Protein AF-A0AAD7WVS8-F1 (afdb_monomer_lite)

Sequence (69 aa):
MGKKCDLSDFYRGMIVGARQGGVSISETADLVGFSRTTVSRVYREWCEKQKTSSERQFSGRKRLVNESG

InterPro domains:
  IPR036388 Winged helix-like DNA-binding domain superfamily [G3DSA:1.10.10.10] (1-53)

Secondary structure (DSSP, 8-state):
-----PPPHHHHHHHHHHHHTT--HHHHHHHHTS-HHHHHHHHHHHHHHHHHHHHSSSS----------

pLDDT: mean 76.42, std 16.46, range [41.69, 92.88]

Foldseek 3Di:
DDPPPPDPVVLLVQLCVCVVVVHDLVVNCVVSVHDSVVSVVSNVVVVVVVVVVVPPPDPDDPPPDDDDD

Radius of gyration: 19.1 Å; chains: 1; bounding box: 61×40×27 Å

Structure (mmCIF, N/CA/C/O backbone):
data_AF-A0AAD7WVS8-F1
#
_entry.id   AF-A0AAD7WVS8-F1
#
loop_
_atom_site.group_PDB
_atom_site.id
_atom_site.type_symbol
_atom_site.label_atom_id
_atom_site.label_alt_id
_atom_site.label_comp_id
_atom_site.label_asym_id
_atom_site.label_entity_id
_atom_site.label_seq_id
_atom_site.pdbx_PDB_ins_code
_atom_site.Cartn_x
_atom_site.Cartn_y
_atom_site.Cartn_z
_atom_site.occupancy
_atom_site.B_iso_or_equiv
_atom_site.auth_seq_id
_atom_site.auth_comp_id
_atom_site.auth_asym_id
_atom_site.auth_atom_id
_atom_site.pdbx_PDB_model_num
ATOM 1 N N . MET A 1 1 ? 8.897 -24.162 -7.334 1.00 42.28 1 MET A N 1
ATOM 2 C CA . MET A 1 1 ? 9.349 -22.761 -7.492 1.00 42.28 1 MET A CA 1
ATOM 3 C C . MET A 1 1 ? 8.136 -21.899 -7.799 1.00 42.28 1 MET A C 1
ATOM 5 O O . MET A 1 1 ? 7.636 -21.936 -8.915 1.00 42.28 1 MET A O 1
ATOM 9 N N . GLY A 1 2 ? 7.590 -21.215 -6.792 1.00 49.03 2 GLY A N 1
ATOM 10 C CA . GLY A 1 2 ? 6.459 -20.311 -6.998 1.00 49.03 2 GLY A CA 1
ATOM 11 C C . GLY A 1 2 ? 6.928 -19.113 -7.809 1.00 49.03 2 GLY A C 1
ATOM 12 O O . GLY A 1 2 ? 7.749 -18.337 -7.325 1.00 49.03 2 GLY A O 1
ATOM 13 N N . LYS A 1 3 ? 6.451 -18.992 -9.049 1.00 53.84 3 LYS A N 1
ATOM 14 C CA . LYS A 1 3 ? 6.630 -17.783 -9.850 1.00 53.84 3 LYS A CA 1
ATOM 15 C C . LYS A 1 3 ? 5.995 -16.650 -9.049 1.00 53.84 3 LYS A C 1
ATOM 17 O O . LYS A 1 3 ? 4.782 -16.648 -8.849 1.00 53.84 3 LYS A O 1
ATOM 22 N N . LYS A 1 4 ? 6.812 -15.743 -8.512 1.00 56.81 4 LYS A N 1
ATOM 23 C CA . LYS A 1 4 ? 6.311 -14.459 -8.034 1.00 56.81 4 LYS A CA 1
ATOM 24 C C . LYS A 1 4 ? 5.776 -13.777 -9.285 1.00 56.81 4 LYS A C 1
ATOM 26 O O . LYS A 1 4 ? 6.546 -13.333 -10.125 1.00 56.81 4 LYS A O 1
ATOM 31 N N . CYS A 1 5 ? 4.463 -13.824 -9.479 1.00 60.59 5 CYS A N 1
ATOM 32 C CA . CYS A 1 5 ? 3.814 -12.921 -10.409 1.00 60.59 5 CYS A CA 1
ATOM 33 C C . CYS A 1 5 ? 3.914 -11.556 -9.742 1.00 60.59 5 CYS A C 1
ATOM 35 O O . CYS A 1 5 ? 3.068 -11.196 -8.922 1.00 60.59 5 CYS A O 1
ATOM 37 N N . ASP A 1 6 ? 5.033 -10.877 -9.976 1.00 69.44 6 ASP A N 1
ATOM 38 C CA . ASP A 1 6 ? 5.222 -9.523 -9.502 1.00 69.44 6 ASP A CA 1
ATOM 39 C C . ASP A 1 6 ? 4.082 -8.684 -10.083 1.00 69.44 6 ASP A C 1
ATOM 41 O O . ASP A 1 6 ? 3.899 -8.603 -11.300 1.00 69.44 6 ASP A O 1
ATOM 45 N N . LEU A 1 7 ? 3.241 -8.135 -9.199 1.00 76.69 7 LEU A N 1
ATOM 46 C CA . LEU A 1 7 ? 2.257 -7.148 -9.621 1.00 76.69 7 LEU A CA 1
ATOM 47 C C . LEU A 1 7 ? 3.014 -6.004 -10.277 1.00 76.69 7 LEU A C 1
ATOM 49 O O . LEU A 1 7 ? 3.975 -5.499 -9.692 1.00 76.69 7 LEU A O 1
ATOM 53 N N . SER A 1 8 ? 2.544 -5.589 -11.454 1.00 85.19 8 SER A N 1
ATOM 54 C CA . SER A 1 8 ? 3.045 -4.386 -12.112 1.00 85.19 8 SER A CA 1
ATOM 55 C C . SER A 1 8 ? 3.068 -3.225 -11.117 1.00 85.19 8 SER A C 1
ATOM 57 O O . SER A 1 8 ? 2.125 -3.055 -10.333 1.00 85.19 8 SER A O 1
ATOM 59 N N . ASP A 1 9 ? 4.122 -2.411 -11.172 1.00 84.12 9 ASP A N 1
ATOM 60 C CA . ASP A 1 9 ? 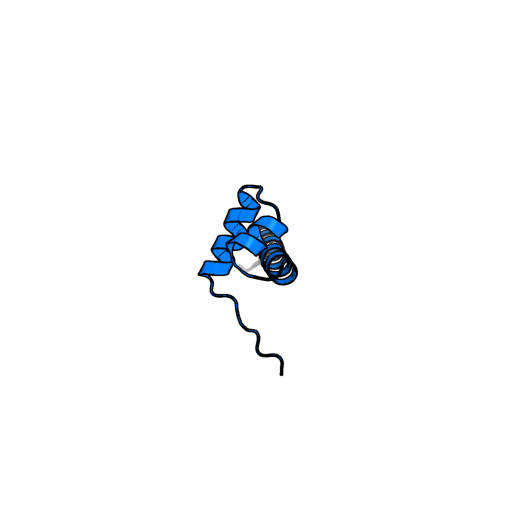4.246 -1.196 -10.363 1.00 84.12 9 ASP A CA 1
ATOM 61 C C . ASP A 1 9 ? 3.018 -0.287 -10.489 1.00 84.12 9 ASP A C 1
ATOM 63 O O . ASP A 1 9 ? 2.624 0.352 -9.515 1.00 84.12 9 ASP A O 1
ATOM 67 N N . PHE A 1 10 ? 2.334 -0.312 -11.638 1.00 86.00 10 PHE A N 1
ATOM 68 C CA . PHE A 1 10 ? 1.070 0.394 -11.832 1.00 86.00 10 PHE A CA 1
ATOM 69 C C . PHE A 1 10 ? -0.021 -0.069 -10.853 1.00 86.00 10 PHE A C 1
ATOM 71 O O . PHE A 1 10 ? -0.616 0.742 -10.142 1.00 86.00 10 PHE A O 1
ATOM 78 N N . TYR A 1 11 ? -0.248 -1.382 -10.750 1.00 88.00 11 TYR A N 1
ATOM 79 C CA . TYR A 1 11 ? -1.234 -1.941 -9.824 1.00 88.00 11 TYR A CA 1
ATOM 80 C C . TYR A 1 11 ? -0.810 -1.769 -8.364 1.00 88.00 11 TYR A C 1
ATOM 82 O O . TYR A 1 11 ? -1.658 -1.499 -7.512 1.00 88.00 11 TYR A O 1
ATOM 90 N N . ARG A 1 12 ? 0.495 -1.856 -8.061 1.00 88.25 12 ARG A N 1
ATOM 91 C CA . ARG A 1 12 ? 1.010 -1.523 -6.721 1.00 88.25 12 ARG A CA 1
ATOM 92 C C . ARG A 1 12 ? 0.699 -0.072 -6.349 1.00 88.25 12 ARG A C 1
ATOM 94 O O . ARG A 1 12 ? 0.200 0.166 -5.251 1.00 88.25 12 ARG A O 1
ATOM 101 N N . GLY A 1 13 ? 0.947 0.872 -7.256 1.00 88.69 13 GLY A N 1
ATOM 102 C CA . GLY A 1 13 ? 0.643 2.289 -7.061 1.00 88.69 13 GLY A CA 1
ATOM 103 C C . GLY A 1 13 ? -0.849 2.544 -6.852 1.00 88.69 13 GLY A C 1
ATOM 104 O O . GLY A 1 13 ? -1.224 3.262 -5.928 1.00 88.69 13 GLY A O 1
ATOM 105 N N . MET A 1 14 ? -1.702 1.884 -7.638 1.00 90.94 14 MET A N 1
ATOM 106 C CA . MET A 1 14 ? -3.158 2.002 -7.524 1.00 90.94 14 MET A CA 1
ATOM 107 C C . MET A 1 14 ? -3.679 1.491 -6.173 1.00 90.94 14 MET A C 1
ATOM 109 O O . MET A 1 14 ? -4.474 2.168 -5.522 1.00 90.94 14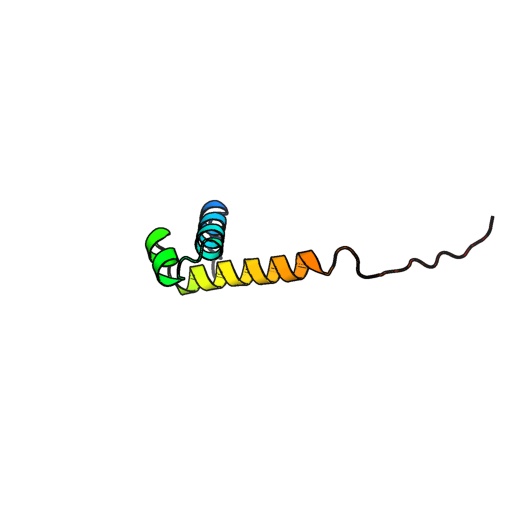 MET A O 1
ATOM 113 N N . ILE A 1 15 ? -3.177 0.341 -5.707 1.00 92.06 15 ILE A N 1
ATOM 114 C CA . ILE A 1 15 ? -3.523 -0.223 -4.393 1.00 92.06 15 ILE A CA 1
ATOM 115 C C . ILE A 1 15 ? -3.111 0.728 -3.262 1.00 92.06 15 ILE A C 1
ATOM 117 O O . ILE A 1 15 ? -3.892 0.972 -2.342 1.00 92.06 15 ILE A O 1
ATOM 121 N N . VAL A 1 16 ? -1.890 1.268 -3.318 1.00 90.19 16 VAL A N 1
ATOM 122 C CA . VAL A 1 16 ? -1.393 2.207 -2.302 1.00 90.19 16 VAL A CA 1
ATOM 123 C C . VAL A 1 16 ? -2.212 3.496 -2.308 1.00 90.19 16 VAL A C 1
ATOM 125 O O . VAL A 1 16 ? -2.620 3.944 -1.239 1.00 90.19 16 VAL A O 1
ATOM 128 N N . GLY A 1 17 ? -2.495 4.056 -3.487 1.00 91.12 17 GLY A N 1
ATOM 129 C CA . GLY A 1 17 ? -3.280 5.281 -3.639 1.00 91.12 17 GLY A CA 1
ATOM 130 C C . GLY A 1 17 ? -4.704 5.142 -3.103 1.00 91.12 17 GLY A C 1
ATOM 131 O O . GLY A 1 17 ? -5.131 5.961 -2.292 1.00 91.12 17 GLY A O 1
ATOM 132 N N . ALA A 1 18 ? -5.409 4.064 -3.467 1.00 91.38 18 ALA A N 1
ATOM 133 C CA . ALA A 1 18 ? -6.760 3.794 -2.973 1.00 91.38 18 ALA A CA 1
ATOM 134 C C . ALA A 1 18 ? -6.793 3.665 -1.439 1.00 91.38 18 ALA A C 1
ATOM 136 O O . ALA A 1 18 ? -7.637 4.263 -0.772 1.00 91.38 18 ALA A O 1
ATOM 137 N N . ARG A 1 19 ? -5.824 2.945 -0.855 1.00 90.56 19 ARG A N 1
ATOM 138 C CA . ARG A 1 19 ? -5.728 2.771 0.602 1.00 90.56 19 ARG A CA 1
ATOM 139 C C . ARG A 1 19 ? -5.356 4.056 1.339 1.00 90.56 19 ARG A C 1
ATOM 141 O O . ARG A 1 19 ? -5.882 4.278 2.426 1.00 90.56 19 ARG A O 1
ATOM 148 N N . GLN A 1 20 ? -4.495 4.897 0.766 1.00 89.12 20 GLN A N 1
ATOM 149 C CA . GLN A 1 20 ? -4.208 6.230 1.312 1.00 89.12 20 GLN A CA 1
ATOM 150 C C . GLN A 1 20 ? -5.437 7.147 1.257 1.00 89.12 20 GLN A C 1
ATOM 152 O O . GLN A 1 20 ? -5.647 7.928 2.177 1.00 89.12 20 GLN A O 1
ATOM 157 N N . GLY A 1 21 ? -6.277 7.003 0.229 1.00 89.00 21 GLY A N 1
ATOM 158 C CA . GLY A 1 21 ? -7.551 7.714 0.092 1.00 89.00 21 GLY A CA 1
ATOM 159 C C . GLY A 1 21 ? -8.679 7.216 1.004 1.00 89.00 21 GLY A C 1
ATOM 160 O O . GLY A 1 21 ? -9.802 7.689 0.878 1.00 89.00 21 GLY A O 1
ATOM 161 N N . GLY A 1 22 ? -8.416 6.259 1.904 1.00 89.75 22 GLY A N 1
ATOM 162 C CA . GLY A 1 22 ? -9.407 5.738 2.853 1.00 89.75 22 GLY A CA 1
ATOM 163 C C . GLY A 1 22 ? -10.321 4.635 2.306 1.00 89.75 22 GLY A C 1
ATOM 164 O O . GLY A 1 22 ? -11.190 4.158 3.033 1.00 89.75 22 GLY A O 1
ATOM 165 N N . VAL A 1 23 ? -10.108 4.177 1.069 1.00 92.88 23 VAL A N 1
ATOM 166 C CA . VAL A 1 23 ? -10.901 3.101 0.451 1.00 92.88 23 VAL A CA 1
ATOM 167 C C . VAL A 1 23 ? -10.638 1.774 1.164 1.00 92.88 23 VAL A C 1
ATOM 169 O O . VAL A 1 23 ? -9.497 1.461 1.533 1.00 92.88 23 VAL A O 1
ATOM 172 N N . SER A 1 24 ? -11.673 0.955 1.377 1.00 91.25 24 SER A N 1
ATOM 173 C CA . SER A 1 24 ? -11.518 -0.338 2.052 1.00 91.25 24 SER A CA 1
ATOM 174 C C . SER A 1 24 ? -10.710 -1.344 1.213 1.00 91.25 24 SER A C 1
ATOM 176 O O . SER A 1 24 ? -10.533 -1.199 0.002 1.00 91.25 24 SER A O 1
ATOM 178 N N . ILE A 1 25 ? -10.183 -2.395 1.853 1.00 89.62 25 ILE A N 1
ATOM 179 C CA . ILE A 1 25 ? -9.426 -3.448 1.147 1.00 89.62 25 ILE A CA 1
ATOM 180 C C . ILE A 1 25 ? -10.323 -4.196 0.153 1.00 89.62 25 ILE A C 1
ATOM 182 O O . ILE A 1 25 ? -9.850 -4.576 -0.913 1.00 89.62 25 ILE A O 1
ATOM 186 N N . SER A 1 26 ? -11.596 -4.405 0.500 1.00 90.88 26 SER A N 1
ATOM 187 C CA . SER A 1 26 ? -12.567 -5.071 -0.372 1.00 90.88 26 SER A CA 1
ATOM 188 C C . SER A 1 26 ? -12.848 -4.234 -1.614 1.00 90.88 26 SER A C 1
ATOM 190 O O . SER A 1 26 ? -12.634 -4.724 -2.711 1.00 90.88 26 SER A O 1
ATOM 192 N N . GLU A 1 27 ? -13.181 -2.953 -1.448 1.00 92.12 27 GLU A N 1
ATOM 193 C CA . GLU A 1 27 ? -13.426 -2.056 -2.585 1.00 92.12 27 GLU A CA 1
ATOM 194 C C . GLU A 1 27 ? -12.183 -1.894 -3.463 1.00 92.12 27 GLU A C 1
ATOM 196 O O . GLU A 1 27 ? -12.276 -1.912 -4.683 1.00 92.12 27 GLU A O 1
ATOM 201 N N . THR A 1 28 ? -10.993 -1.804 -2.861 1.00 91.88 28 THR A N 1
ATOM 202 C CA . THR A 1 28 ? -9.739 -1.765 -3.629 1.00 91.88 28 THR A CA 1
ATOM 203 C C . THR A 1 28 ? -9.553 -3.056 -4.431 1.00 91.88 28 THR A C 1
ATOM 205 O O . THR A 1 28 ? -9.169 -3.010 -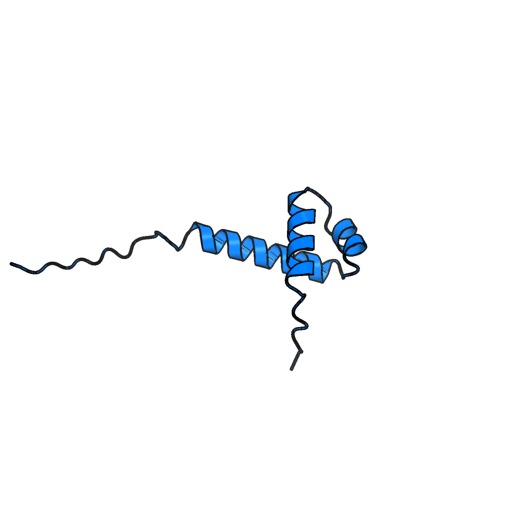5.593 1.00 91.88 28 THR A O 1
ATOM 208 N N . ALA A 1 29 ? -9.836 -4.217 -3.835 1.00 91.31 29 ALA A N 1
ATOM 209 C CA . ALA A 1 29 ? -9.770 -5.504 -4.522 1.00 91.31 29 ALA A CA 1
ATOM 210 C C . ALA A 1 29 ? -10.743 -5.578 -5.710 1.00 91.31 29 ALA A C 1
ATOM 212 O O . ALA A 1 29 ? -10.337 -6.025 -6.782 1.00 91.31 29 ALA A O 1
ATOM 213 N N . ASP A 1 30 ? -11.966 -5.070 -5.543 1.00 91.69 30 ASP A N 1
ATOM 214 C CA . ASP A 1 30 ? -12.970 -4.998 -6.608 1.00 91.69 30 ASP A CA 1
ATOM 215 C C . ASP A 1 30 ? -12.553 -4.023 -7.727 1.00 91.69 30 ASP A C 1
ATOM 217 O O . ASP A 1 30 ? -12.698 -4.341 -8.905 1.00 91.69 30 ASP A O 1
ATOM 221 N N . LEU A 1 31 ? -11.948 -2.878 -7.383 1.00 88.31 31 LEU A N 1
ATOM 222 C CA . LEU A 1 31 ? -11.446 -1.889 -8.348 1.00 88.31 31 LEU A CA 1
ATOM 223 C C . LEU A 1 31 ? -10.283 -2.415 -9.194 1.00 88.31 31 LEU A C 1
ATOM 225 O O . LEU A 1 31 ? -10.226 -2.172 -10.398 1.00 88.31 31 LEU A O 1
ATOM 229 N N . VAL A 1 32 ? -9.327 -3.102 -8.562 1.00 86.06 32 VAL A N 1
ATOM 230 C CA . VAL A 1 32 ? -8.112 -3.570 -9.245 1.00 86.06 32 VAL A CA 1
ATOM 231 C C . VAL A 1 32 ? -8.307 -4.972 -9.848 1.00 86.06 32 VAL A C 1
ATOM 233 O O . VAL A 1 32 ? -7.456 -5.449 -10.596 1.00 86.06 32 VAL A O 1
ATOM 236 N N . GLY A 1 33 ? -9.411 -5.653 -9.525 1.00 88.69 33 GLY A N 1
ATOM 237 C CA . GLY A 1 33 ? -9.707 -7.016 -9.977 1.00 88.69 33 GLY A CA 1
ATOM 238 C C 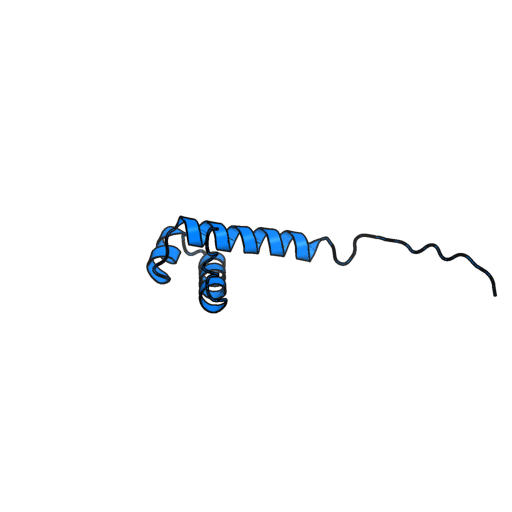. GLY A 1 33 ? -8.798 -8.088 -9.361 1.00 88.69 33 GLY A C 1
ATOM 239 O O . GLY A 1 33 ? -8.636 -9.168 -9.928 1.00 88.69 33 GLY A O 1
ATOM 240 N N . PHE A 1 34 ? -8.177 -7.804 -8.212 1.00 85.81 34 PHE A N 1
ATOM 241 C CA . PHE A 1 34 ? -7.284 -8.731 -7.508 1.00 85.81 34 PHE A CA 1
ATOM 242 C C . PHE A 1 34 ? -7.915 -9.248 -6.219 1.00 85.81 34 PHE A C 1
ATOM 244 O O . PHE A 1 34 ? -8.844 -8.671 -5.671 1.00 85.81 34 PHE A O 1
ATOM 251 N N . SER A 1 35 ? -7.370 -10.333 -5.668 1.00 89.25 35 SER A N 1
ATOM 252 C CA . SER A 1 35 ? -7.825 -10.830 -4.372 1.00 89.25 35 SER A CA 1
ATOM 253 C C . SER A 1 35 ? -7.491 -9.855 -3.233 1.00 89.25 35 SER A C 1
ATOM 255 O O . SER A 1 35 ? -6.438 -9.208 -3.209 1.00 89.25 35 SER A O 1
ATOM 257 N N . ARG A 1 36 ? -8.351 -9.827 -2.207 1.00 90.88 36 ARG A N 1
ATOM 258 C CA . ARG A 1 36 ? -8.140 -9.036 -0.977 1.00 90.88 36 ARG A CA 1
ATOM 259 C C . ARG A 1 36 ? -6.810 -9.362 -0.290 1.00 90.88 36 ARG A C 1
ATOM 261 O O . ARG A 1 36 ? -6.171 -8.482 0.282 1.00 90.88 36 ARG A O 1
ATOM 268 N N . THR A 1 37 ? -6.364 -10.617 -0.369 1.00 90.06 37 THR A N 1
ATOM 269 C CA . THR A 1 37 ? -5.070 -11.072 0.162 1.00 90.06 37 THR A CA 1
ATOM 270 C C . THR A 1 37 ? -3.890 -10.454 -0.576 1.00 90.06 37 THR A C 1
ATOM 272 O O . THR A 1 37 ? -2.916 -10.067 0.069 1.00 90.06 37 THR A O 1
ATOM 275 N N . THR A 1 38 ? -3.970 -10.312 -1.899 1.00 89.00 38 THR A N 1
ATOM 276 C CA . THR A 1 38 ? -2.939 -9.637 -2.697 1.00 89.00 38 THR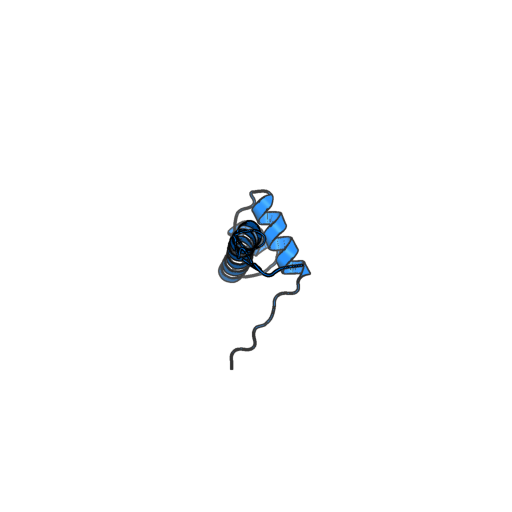 A CA 1
ATOM 277 C C . THR A 1 38 ? -2.858 -8.154 -2.347 1.00 89.00 38 THR A C 1
ATOM 279 O O . THR A 1 38 ? -1.775 -7.657 -2.040 1.00 89.00 38 THR A O 1
ATOM 282 N N . VAL A 1 39 ? -4.005 -7.473 -2.290 1.00 90.12 39 VAL A N 1
ATOM 283 C CA . VAL A 1 39 ? -4.099 -6.057 -1.897 1.00 90.12 39 VAL A CA 1
ATOM 284 C C . VAL A 1 39 ? -3.519 -5.831 -0.497 1.00 90.12 39 VAL A C 1
ATOM 286 O O . VAL A 1 39 ? -2.692 -4.942 -0.297 1.00 90.12 39 VAL A O 1
ATOM 289 N N . S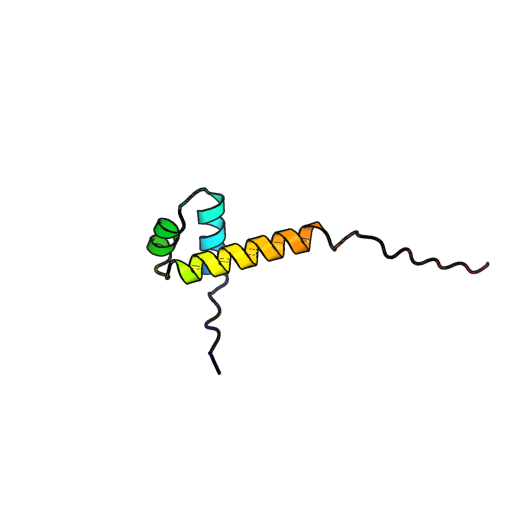ER A 1 40 ? -3.887 -6.679 0.469 1.00 89.38 40 SER A N 1
ATOM 290 C CA . SER A 1 40 ? -3.378 -6.608 1.843 1.00 89.38 40 SER A CA 1
ATOM 291 C C . SER A 1 40 ? -1.860 -6.810 1.919 1.00 89.38 40 SER A C 1
ATOM 293 O O . SER A 1 40 ? -1.180 -6.064 2.626 1.00 89.38 40 SER A O 1
ATOM 295 N N . ARG A 1 41 ? -1.303 -7.766 1.160 1.00 90.25 41 ARG A N 1
ATOM 296 C CA . ARG A 1 41 ? 0.150 -7.993 1.096 1.00 90.25 41 ARG A CA 1
ATOM 297 C C . ARG A 1 41 ? 0.891 -6.794 0.516 1.00 90.25 41 ARG A C 1
ATOM 299 O O . ARG A 1 41 ? 1.849 -6.344 1.132 1.00 90.25 41 ARG A O 1
ATOM 306 N N . VAL A 1 42 ? 0.429 -6.256 -0.614 1.00 88.69 42 VAL A N 1
ATOM 307 C CA . VAL A 1 42 ? 1.044 -5.085 -1.262 1.00 88.69 42 VAL A CA 1
ATOM 308 C C . VAL A 1 42 ? 1.036 -3.878 -0.327 1.00 88.69 42 VAL A C 1
ATOM 310 O O . VAL A 1 42 ? 2.063 -3.221 -0.159 1.00 88.69 42 VAL A O 1
ATOM 313 N N . TYR A 1 43 ? -0.098 -3.612 0.326 1.00 89.19 43 TYR A N 1
ATOM 314 C CA . TYR A 1 43 ? -0.209 -2.498 1.262 1.00 89.19 43 TYR A CA 1
ATOM 315 C C . TYR A 1 43 ? 0.702 -2.673 2.486 1.00 89.19 43 TYR A C 1
ATOM 317 O O . TYR A 1 43 ? 1.339 -1.716 2.929 1.00 89.19 43 TYR A O 1
ATOM 325 N N . ARG A 1 44 ? 0.818 -3.900 3.012 1.00 88.75 44 ARG A N 1
ATOM 326 C CA . ARG A 1 44 ? 1.715 -4.200 4.134 1.00 88.75 44 ARG A CA 1
ATOM 327 C C . ARG A 1 44 ? 3.183 -4.033 3.751 1.00 88.75 44 ARG A C 1
ATOM 329 O O . ARG A 1 44 ? 3.896 -3.355 4.479 1.00 88.75 44 ARG A O 1
ATOM 336 N N . GLU A 1 45 ? 3.602 -4.556 2.598 1.00 88.69 45 GLU A N 1
ATOM 337 C CA . GLU A 1 45 ? 4.964 -4.363 2.082 1.00 88.69 45 GLU A CA 1
ATOM 338 C C . GLU A 1 45 ? 5.299 -2.876 1.903 1.00 88.69 45 GLU A C 1
ATOM 340 O O . GLU A 1 45 ? 6.409 -2.450 2.214 1.00 88.69 45 GLU A O 1
ATOM 345 N N . TRP A 1 46 ? 4.347 -2.070 1.420 1.00 87.31 46 TRP A N 1
ATOM 346 C CA . TRP A 1 46 ? 4.525 -0.623 1.304 1.00 87.31 46 TRP A CA 1
ATOM 347 C C . TRP A 1 46 ? 4.665 0.052 2.676 1.00 87.31 46 TRP A C 1
ATOM 349 O O . TRP A 1 46 ? 5.579 0.851 2.870 1.00 87.31 46 TRP A O 1
ATOM 359 N N . CYS A 1 47 ? 3.818 -0.304 3.648 1.00 84.38 47 CYS A N 1
ATOM 360 C CA . CYS A 1 47 ? 3.883 0.236 5.009 1.00 84.38 47 CYS A CA 1
ATOM 361 C C . CYS A 1 47 ? 5.192 -0.147 5.723 1.00 84.38 47 CYS A C 1
ATOM 363 O O . CYS A 1 47 ? 5.805 0.682 6.393 1.00 84.38 47 CYS A O 1
ATOM 365 N N . GLU A 1 48 ? 5.651 -1.388 5.554 1.00 83.75 48 GLU A N 1
ATOM 366 C CA . GLU A 1 48 ? 6.937 -1.863 6.074 1.00 83.75 48 GLU A CA 1
ATOM 367 C C . GLU A 1 48 ? 8.106 -1.126 5.414 1.00 83.75 48 GLU A C 1
ATOM 369 O O . GLU A 1 48 ? 8.994 -0.646 6.118 1.00 83.75 48 GLU A O 1
ATOM 374 N N . LYS A 1 49 ? 8.073 -0.945 4.085 1.00 79.00 49 LYS A N 1
ATOM 375 C CA . LYS A 1 49 ? 9.080 -0.157 3.362 1.00 79.00 49 LYS A CA 1
ATOM 376 C C . LYS A 1 49 ? 9.116 1.300 3.822 1.00 79.00 49 LYS A C 1
ATOM 378 O O . LYS A 1 49 ? 10.209 1.806 4.059 1.00 79.00 49 LYS A O 1
ATOM 383 N N . GLN A 1 50 ? 7.964 1.946 4.013 1.00 69.25 50 GLN A N 1
ATOM 384 C CA . GLN A 1 50 ? 7.883 3.313 4.546 1.00 69.25 50 GLN A CA 1
ATOM 385 C C . GLN A 1 50 ? 8.434 3.428 5.974 1.00 69.25 50 GLN A C 1
ATOM 387 O O . GLN A 1 50 ? 9.177 4.363 6.273 1.00 69.25 50 GLN A O 1
ATOM 392 N N . LYS A 1 51 ? 8.151 2.451 6.846 1.00 60.06 51 LYS A N 1
ATOM 393 C CA . LYS A 1 51 ? 8.751 2.386 8.190 1.00 60.06 51 LYS A CA 1
ATOM 394 C C . LYS A 1 51 ? 10.272 2.247 8.118 1.00 60.06 51 LYS A C 1
ATOM 396 O O . LYS A 1 51 ? 10.992 2.954 8.814 1.00 60.06 51 LYS A O 1
ATOM 401 N N . THR A 1 52 ? 10.781 1.395 7.227 1.00 50.28 52 THR A N 1
ATOM 402 C CA . THR A 1 52 ? 12.233 1.226 7.054 1.00 50.28 52 THR A CA 1
ATOM 403 C C . THR A 1 52 ? 12.922 2.401 6.358 1.00 50.28 52 THR A C 1
ATOM 405 O O . THR A 1 52 ? 14.095 2.647 6.637 1.00 50.28 52 THR A O 1
ATOM 408 N N . SER A 1 53 ? 12.232 3.151 5.489 1.00 51.62 53 SER A N 1
ATOM 409 C CA . SER A 1 53 ? 12.811 4.330 4.832 1.00 51.62 53 SER A CA 1
ATOM 410 C C . SER A 1 53 ? 12.889 5.539 5.762 1.00 51.62 53 SER A C 1
ATOM 412 O O . SER A 1 53 ? 13.753 6.386 5.559 1.00 51.62 53 SER A O 1
ATOM 414 N N . SER A 1 54 ? 12.035 5.612 6.789 1.00 51.16 54 SER A N 1
ATOM 415 C CA . SER A 1 54 ? 12.009 6.743 7.723 1.00 51.16 54 SER A CA 1
ATOM 416 C C . SER A 1 54 ? 13.068 6.677 8.834 1.00 51.16 54 SER A C 1
ATOM 418 O O . SER A 1 54 ? 13.385 7.718 9.397 1.00 51.16 54 SER A O 1
ATOM 420 N N . GLU A 1 55 ? 13.645 5.511 9.158 1.00 51.97 55 GLU A N 1
ATOM 421 C CA . GLU A 1 55 ? 14.501 5.374 10.361 1.00 51.97 55 GLU A CA 1
ATOM 422 C C . GLU A 1 55 ? 15.946 4.896 10.127 1.00 51.97 55 GLU A C 1
ATOM 424 O O . GLU A 1 55 ? 16.740 4.838 11.069 1.00 51.97 55 GLU A O 1
ATOM 429 N N . ARG A 1 56 ? 16.352 4.578 8.889 1.00 51.41 56 ARG A N 1
ATOM 430 C CA . ARG A 1 56 ? 17.713 4.058 8.620 1.00 51.41 56 ARG A CA 1
ATOM 431 C C . ARG A 1 56 ? 18.604 4.900 7.717 1.00 51.41 56 ARG A C 1
ATOM 433 O O . ARG A 1 56 ? 19.697 4.456 7.388 1.00 51.41 56 ARG A O 1
ATOM 440 N N . GLN A 1 57 ? 18.197 6.113 7.355 1.00 50.38 57 GLN A N 1
ATOM 441 C CA . GLN A 1 57 ? 19.091 7.024 6.626 1.00 50.38 57 GLN A CA 1
ATOM 442 C C . GLN A 1 57 ? 19.930 7.915 7.561 1.00 50.38 57 GLN A C 1
ATOM 444 O O . GLN A 1 57 ? 20.925 8.477 7.119 1.00 50.38 57 GLN A O 1
ATOM 449 N N . PHE A 1 58 ? 19.598 8.012 8.858 1.00 52.16 58 PHE A N 1
ATOM 450 C CA . PHE A 1 58 ? 20.325 8.895 9.782 1.00 52.16 58 PHE A CA 1
ATOM 451 C C . PHE A 1 58 ? 20.385 8.397 11.238 1.00 52.16 58 PHE A C 1
ATOM 453 O O . PHE A 1 58 ? 20.263 9.170 12.180 1.00 52.16 58 PHE A O 1
ATOM 460 N N . SER A 1 59 ? 20.592 7.102 11.474 1.00 58.50 59 SER A N 1
ATOM 461 C CA . SER A 1 59 ? 20.927 6.608 12.820 1.00 58.50 59 SER A CA 1
ATOM 462 C C . SER A 1 59 ? 22.373 6.113 12.871 1.00 58.50 59 SER A C 1
ATOM 464 O O . SER A 1 59 ? 22.682 4.929 12.839 1.00 58.50 59 SER A O 1
ATOM 466 N N . GLY A 1 60 ? 23.276 7.097 12.923 1.00 60.84 60 GLY A N 1
ATOM 467 C CA . GLY A 1 60 ? 24.467 7.072 13.771 1.00 60.84 60 GLY A CA 1
ATOM 468 C C . GLY A 1 60 ? 25.453 5.914 13.612 1.00 60.84 60 GLY A C 1
ATOM 469 O O . GLY A 1 60 ? 25.605 5.109 14.525 1.00 60.84 60 GLY A O 1
ATOM 470 N N . ARG A 1 61 ? 26.286 5.949 12.568 1.00 57.88 61 ARG A N 1
ATOM 471 C CA . ARG A 1 61 ? 27.675 5.485 12.715 1.00 57.88 61 ARG A CA 1
ATOM 472 C C . ARG A 1 61 ? 28.587 6.705 12.710 1.00 57.88 61 ARG A C 1
ATOM 474 O O . ARG A 1 61 ? 29.006 7.169 11.655 1.00 57.88 61 ARG A O 1
ATOM 481 N N . LYS A 1 62 ? 28.882 7.241 13.902 1.00 62.44 62 LYS A N 1
ATOM 482 C CA . LYS A 1 62 ? 30.003 8.173 14.082 1.00 62.44 62 LYS A CA 1
ATOM 483 C C . LYS A 1 62 ? 31.266 7.448 13.619 1.00 62.44 62 LYS A C 1
ATOM 485 O O . LYS A 1 62 ? 31.704 6.502 14.272 1.00 62.44 62 LYS A O 1
ATOM 490 N N . ARG A 1 63 ? 31.852 7.871 12.498 1.00 56.91 63 ARG A N 1
ATOM 491 C CA . ARG A 1 63 ? 33.259 7.576 12.230 1.00 56.91 63 ARG A CA 1
ATOM 492 C C . ARG A 1 63 ? 34.064 8.496 13.140 1.00 56.91 63 ARG A C 1
ATOM 494 O O . ARG A 1 63 ? 34.262 9.665 12.833 1.00 56.91 63 ARG A O 1
ATOM 501 N N . LEU A 1 64 ? 34.454 7.965 14.294 1.00 63.03 64 LEU A N 1
ATOM 502 C CA . LEU A 1 64 ? 35.634 8.446 14.996 1.00 63.03 64 LEU A CA 1
ATOM 503 C C . LEU A 1 64 ? 36.808 8.191 14.045 1.00 63.03 64 LEU A C 1
ATOM 505 O O . LEU A 1 64 ? 37.196 7.045 13.840 1.00 63.03 64 LEU A O 1
ATOM 509 N N . VAL A 1 65 ? 37.277 9.239 13.377 1.00 63.06 65 VAL A N 1
ATOM 510 C CA . VAL A 1 65 ? 38.627 9.269 12.815 1.00 63.06 65 VAL A CA 1
ATOM 511 C C . VAL A 1 65 ? 39.323 10.438 13.488 1.00 63.06 65 VAL A C 1
ATOM 513 O O . VAL A 1 65 ? 39.339 11.571 13.025 1.00 63.06 65 VAL A O 1
ATOM 516 N N . ASN A 1 66 ? 39.789 10.139 14.687 1.00 65.25 66 ASN A N 1
ATOM 517 C CA . ASN A 1 66 ? 41.073 10.586 15.182 1.00 65.25 66 ASN A CA 1
ATOM 518 C C . ASN A 1 66 ? 42.152 10.172 14.170 1.00 65.25 66 ASN A C 1
ATOM 520 O O . ASN A 1 66 ? 42.253 8.982 13.901 1.00 65.25 66 ASN A O 1
ATOM 524 N N . GLU A 1 67 ? 42.893 11.134 13.609 1.00 59.53 67 GLU A N 1
ATOM 525 C CA . GLU A 1 67 ? 44.368 11.158 13.571 1.00 59.53 67 GLU A CA 1
ATOM 526 C C . GLU A 1 67 ? 44.870 12.432 12.849 1.00 59.53 67 GLU A C 1
ATOM 528 O O . GLU A 1 67 ? 44.640 12.623 11.660 1.00 59.53 67 GLU A O 1
ATOM 533 N N . SER A 1 68 ? 45.479 13.313 13.645 1.00 53.22 68 SER A N 1
ATOM 534 C CA . SER A 1 68 ? 46.716 14.079 13.415 1.00 53.22 68 SER A CA 1
ATOM 535 C C . SER A 1 68 ? 47.033 14.693 12.040 1.00 53.22 68 SER A C 1
ATOM 537 O O . SER A 1 68 ? 47.315 13.990 11.073 1.00 53.22 68 SER A O 1
ATOM 539 N N . GLY A 1 69 ? 47.174 16.023 12.040 1.00 41.69 69 GLY A N 1
ATOM 540 C CA . GLY A 1 69 ? 47.896 16.824 11.048 1.00 41.69 69 GLY A CA 1
ATOM 541 C C . GLY A 1 69 ? 48.128 18.229 11.577 1.00 41.69 69 GLY A C 1
ATOM 542 O O . GLY A 1 69 ? 47.140 18.993 11.579 1.00 41.69 69 GLY A O 1
#

Organism: NCBI:txid143900